Protein AF-Q65WE2-F1 (afdb_monomer)

Nearest PDB structures (foldseek):
  7a0g-assembly1_III  TM=5.884E-01  e=1.613E-01  Serratia marcescens
  6grj-assembly1_B  TM=5.551E-01  e=1.004E-01  Aeromonas hydrophila
  7a0g-assembly1_JJJ  TM=5.949E-01  e=1.613E-01  Serratia marcescens
  7a0g-assembly1_FFF  TM=5.958E-01  e=3.034E-01  Serratia marcescens
  3zx6-assembly1_A  TM=4.531E-01  e=9.670E-01  Archaeoglobus fulgidus DSM 4304

Solvent-accessible surface area (backbone atoms only — not comparable to full-atom values): 7765 Å² total; per-residue (Å²): 108,72,69,56,55,47,29,56,75,66,72,42,44,72,57,46,46,73,74,42,53,88,40,65,74,68,62,69,73,51,53,71,68,54,39,53,50,50,42,52,53,42,53,52,52,44,53,50,50,62,56,49,64,73,66,35,64,36,50,53,48,15,53,50,29,44,52,52,18,50,52,44,49,52,54,50,50,52,49,52,70,74,45,75,88,64,88,72,69,64,70,58,54,49,51,50,51,24,50,51,27,44,51,51,15,51,50,26,40,57,70,34,44,66,57,55,51,52,51,50,55,51,44,52,41,44,49,53,43,40,52,52,44,52,49,54,50,50,53,69,72,75,109

Organism: Mannheimia succiniciproducens (strain KCTC 0769BP / MBEL55E) (NCBI:txid221988)

Secondary structure (DSSP, 8-state):
-HHHHHHHHTT-HHHHHHHHTT-HHHHHTS-HHHHHHHHHHHHHHHHHHHHHHTT-HHHHHHHHHHHHHHHHHHHHHHHHHH-TT--SSHHHHHHHHHHHHHHHHHHHHHHHHHHHHHHHHHHHHHHHHHHHHHHHHHHHHH-

Structure (mmCIF, N/CA/C/O backbone):
data_AF-Q65WE2-F1
#
_entry.id   AF-Q65WE2-F1
#
loop_
_atom_site.group_PDB
_atom_site.id
_atom_site.type_symbol
_atom_site.label_atom_id
_atom_site.label_alt_id
_atom_site.label_comp_id
_atom_site.label_asym_id
_atom_site.label_entity_id
_atom_site.label_seq_id
_atom_site.pdbx_PDB_ins_code
_atom_site.Cartn_x
_atom_site.Cartn_y
_atom_site.Cartn_z
_atom_site.occupancy
_atom_site.B_iso_or_equiv
_atom_site.auth_seq_id
_atom_site.auth_comp_id
_atom_site.auth_asym_id
_atom_site.auth_atom_id
_atom_site.pdbx_PDB_model_num
ATOM 1 N N . MET A 1 1 ? -11.965 -16.367 21.013 1.00 57.62 1 MET A N 1
ATOM 2 C CA . MET A 1 1 ? -11.928 -15.068 21.728 1.00 57.62 1 MET A CA 1
ATOM 3 C C . MET A 1 1 ? -10.575 -14.786 22.401 1.00 57.62 1 MET A C 1
ATOM 5 O O . MET A 1 1 ? -9.990 -13.753 22.111 1.00 57.62 1 MET A O 1
ATOM 9 N N . GLN A 1 2 ? -10.000 -15.699 23.203 1.00 56.81 2 GLN A N 1
ATOM 10 C CA . GLN A 1 2 ? -8.678 -15.481 23.839 1.00 56.81 2 GLN A CA 1
ATOM 11 C C . GLN A 1 2 ? -7.524 -15.225 22.845 1.00 56.81 2 GLN A C 1
ATOM 13 O O . GLN A 1 2 ? -6.715 -14.334 23.078 1.00 56.81 2 GLN A O 1
ATOM 18 N N . GLN A 1 3 ? -7.485 -15.929 21.704 1.00 59.62 3 GLN A N 1
ATOM 19 C CA . GLN A 1 3 ? -6.484 -15.695 20.645 1.00 59.62 3 GLN A CA 1
ATOM 20 C C . GLN A 1 3 ? -6.640 -14.337 19.935 1.00 59.62 3 GLN A C 1
ATOM 22 O O . GLN A 1 3 ? -5.669 -13.782 19.436 1.00 59.62 3 GLN A O 1
ATOM 27 N N . PHE A 1 4 ? -7.858 -13.794 19.887 1.00 63.16 4 PHE A N 1
ATOM 28 C CA . PHE A 1 4 ? -8.139 -12.488 19.289 1.00 63.16 4 PHE A CA 1
ATOM 29 C C . PHE A 1 4 ? -7.634 -11.366 20.205 1.00 63.16 4 PHE A C 1
ATOM 31 O O . PHE A 1 4 ? -6.883 -10.497 19.770 1.00 63.16 4 PHE A O 1
ATOM 38 N N . LEU A 1 5 ? -7.953 -11.447 21.501 1.00 60.25 5 LEU A N 1
ATOM 39 C CA . LEU A 1 5 ? -7.477 -10.494 22.505 1.00 60.25 5 LEU A CA 1
ATOM 40 C C . LEU A 1 5 ? -5.952 -10.553 22.676 1.00 60.25 5 LEU A C 1
ATOM 42 O O . LEU A 1 5 ? -5.316 -9.504 22.761 1.00 60.25 5 LEU A O 1
ATOM 46 N N . SER A 1 6 ? -5.342 -11.742 22.667 1.00 63.25 6 SER A N 1
ATOM 47 C CA . SER A 1 6 ? -3.880 -11.864 22.742 1.00 63.25 6 SER A CA 1
ATOM 48 C C . SER A 1 6 ? -3.183 -11.328 21.489 1.00 63.25 6 SER A C 1
ATOM 50 O O . SER A 1 6 ? -2.132 -10.708 21.605 1.00 63.25 6 SER A O 1
ATOM 52 N N . ALA A 1 7 ? -3.774 -11.483 20.301 1.00 61.91 7 ALA A N 1
ATOM 53 C CA . ALA A 1 7 ? -3.212 -10.956 19.059 1.00 61.91 7 ALA A CA 1
ATOM 54 C C . ALA A 1 7 ? -3.378 -9.429 18.918 1.00 61.91 7 ALA A C 1
ATOM 56 O O . ALA A 1 7 ? -2.519 -8.774 18.316 1.00 61.91 7 ALA A O 1
ATOM 57 N N . ILE A 1 8 ? -4.429 -8.846 19.511 1.00 64.19 8 ILE A N 1
ATOM 58 C CA . ILE A 1 8 ? -4.588 -7.388 19.636 1.00 64.19 8 ILE A CA 1
ATOM 59 C C . ILE A 1 8 ? -3.506 -6.802 20.546 1.00 64.19 8 ILE A C 1
ATOM 61 O O . ILE A 1 8 ? -2.824 -5.855 20.153 1.00 64.19 8 ILE A O 1
ATOM 65 N N . HIS A 1 9 ? -3.314 -7.387 21.729 1.00 63.81 9 HIS A N 1
ATOM 66 C CA . HIS A 1 9 ? -2.348 -6.893 22.715 1.00 63.81 9 HIS A CA 1
ATOM 67 C C . HIS A 1 9 ? -0.894 -7.264 22.372 1.00 63.81 9 HIS A C 1
ATOM 69 O O . HIS A 1 9 ? 0.026 -6.523 22.701 1.00 63.81 9 HIS A O 1
ATOM 75 N N . GLY A 1 10 ? -0.675 -8.365 21.650 1.00 61.06 10 GLY A N 1
ATOM 76 C CA . GLY A 1 10 ? 0.640 -8.872 21.242 1.00 61.06 10 GLY A CA 1
ATOM 77 C C . GLY A 1 10 ? 1.226 -8.225 19.981 1.00 61.06 10 GLY A C 1
ATOM 78 O O . GLY A 1 10 ? 2.223 -8.708 19.451 1.00 61.06 10 GLY A O 1
ATOM 79 N N . GLY A 1 11 ? 0.612 -7.161 19.449 1.00 60.47 11 GLY A N 1
ATOM 80 C CA . GLY A 1 11 ? 1.150 -6.404 18.309 1.00 60.47 11 GLY A CA 1
ATOM 81 C C . GLY A 1 11 ? 0.945 -7.045 16.927 1.00 60.47 11 GLY A C 1
ATOM 82 O O . GLY A 1 11 ? 1.332 -6.449 15.915 1.00 60.47 11 GLY A O 1
ATOM 83 N N . GLN A 1 12 ? 0.266 -8.195 16.846 1.00 70.50 12 GLN A N 1
ATOM 84 C CA . GLN A 1 12 ? -0.075 -8.901 15.599 1.00 70.50 12 GLN A CA 1
ATOM 85 C C . GLN A 1 12 ? -1.394 -8.413 14.976 1.00 70.50 12 GLN A C 1
ATOM 87 O O . GLN A 1 12 ? -2.075 -9.134 14.247 1.00 70.50 12 GLN A O 1
ATOM 92 N N . PHE A 1 13 ? -1.737 -7.143 15.196 1.00 69.12 13 PHE A N 1
ATOM 93 C CA . PHE A 1 13 ? -3.006 -6.549 14.770 1.00 69.12 13 PHE A CA 1
ATOM 94 C C . PHE A 1 13 ? -3.263 -6.669 13.251 1.00 69.12 13 PHE A C 1
ATOM 96 O O . PHE A 1 13 ? -4.401 -6.769 12.809 1.00 69.12 13 PHE A O 1
ATOM 103 N N . GLY A 1 14 ? -2.208 -6.734 12.428 1.00 63.78 14 GLY A N 1
ATOM 104 C CA . GLY A 1 14 ? -2.349 -6.967 10.985 1.00 63.78 14 GLY A CA 1
ATOM 105 C C . GLY A 1 14 ? -2.893 -8.359 10.628 1.00 63.78 14 GLY A C 1
ATOM 106 O O . GLY A 1 14 ? -3.670 -8.488 9.684 1.00 63.78 14 GLY A O 1
ATOM 107 N N . GLN A 1 15 ? -2.533 -9.394 11.394 1.00 68.94 15 GLN A N 1
ATOM 108 C CA . GLN A 1 15 ? -3.115 -10.733 11.247 1.00 68.94 15 GLN A CA 1
ATOM 109 C C . GLN A 1 15 ? -4.540 -10.777 11.798 1.00 68.94 15 GLN A C 1
ATOM 111 O O . GLN A 1 15 ? -5.394 -11.422 11.197 1.00 68.94 15 GLN A O 1
ATOM 116 N N . VAL A 1 16 ? -4.821 -10.029 12.872 1.00 72.19 16 VAL A N 1
ATOM 117 C CA . VAL A 1 16 ? -6.179 -9.901 13.420 1.00 72.19 16 VAL A CA 1
ATOM 118 C C . VAL A 1 16 ? -7.135 -9.333 12.375 1.00 72.19 16 VAL A C 1
ATOM 120 O O . VAL A 1 16 ? -8.161 -9.943 12.099 1.00 72.19 16 VAL A O 1
ATOM 123 N N . ILE A 1 17 ? -6.767 -8.228 11.721 1.00 73.12 17 ILE A N 1
ATOM 124 C CA . ILE A 1 17 ? -7.577 -7.645 10.642 1.00 73.12 17 ILE A CA 1
ATOM 125 C C . ILE A 1 17 ? -7.756 -8.656 9.505 1.00 73.12 17 ILE A C 1
ATOM 1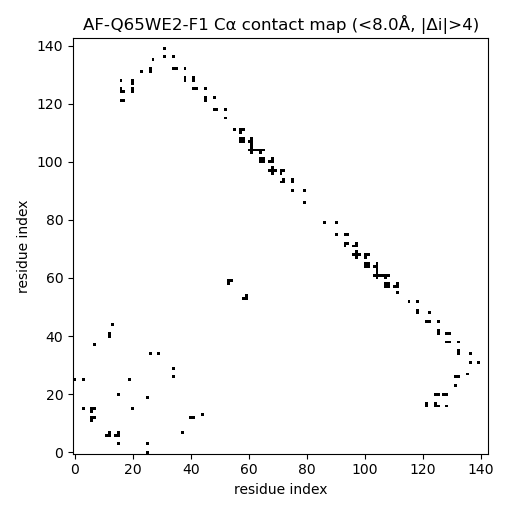27 O O . ILE A 1 17 ? -8.863 -8.860 9.027 1.00 73.12 17 ILE A O 1
ATOM 131 N N . ASN A 1 18 ? -6.697 -9.346 9.081 1.00 72.75 18 ASN A N 1
ATOM 132 C CA . ASN A 1 18 ? -6.805 -10.293 7.970 1.00 72.75 18 ASN A CA 1
ATOM 133 C C . ASN A 1 18 ? -7.690 -11.512 8.263 1.00 72.75 18 ASN A C 1
ATOM 135 O O . ASN A 1 18 ? -8.322 -12.008 7.331 1.00 72.75 18 ASN A O 1
ATOM 139 N N . ASN A 1 19 ? -7.738 -11.966 9.515 1.00 73.56 19 ASN A N 1
ATOM 140 C CA . ASN A 1 19 ? -8.451 -13.181 9.903 1.00 73.56 19 ASN A CA 1
ATOM 141 C C . ASN A 1 19 ? -9.865 -12.903 10.435 1.00 73.56 19 ASN A C 1
ATOM 143 O O . ASN A 1 19 ? -10.739 -13.747 10.279 1.00 73.56 19 ASN A O 1
ATOM 147 N N . TYR A 1 20 ? -10.098 -11.732 11.037 1.00 70.75 20 TYR A N 1
ATOM 148 C CA . TYR A 1 20 ? -11.327 -11.427 11.779 1.00 70.75 20 TYR A CA 1
ATOM 149 C C . TYR A 1 20 ? -12.089 -10.199 11.254 1.00 70.75 20 TYR A C 1
ATOM 151 O O . TYR A 1 20 ? -13.078 -9.802 11.868 1.00 70.75 20 TYR A O 1
ATOM 159 N N . TYR A 1 21 ? -11.696 -9.596 10.119 1.00 73.19 21 TYR A N 1
ATOM 160 C CA . TYR A 1 21 ? -12.455 -8.470 9.538 1.00 73.19 21 TYR A CA 1
ATOM 161 C C . TYR A 1 21 ? -13.912 -8.821 9.205 1.00 73.19 21 TYR A C 1
ATOM 163 O O . TYR A 1 21 ? -14.754 -7.937 9.230 1.00 73.19 21 TYR A O 1
ATOM 171 N N . ALA A 1 22 ? -14.203 -10.089 8.904 1.00 72.06 22 ALA A N 1
ATOM 172 C CA . ALA A 1 22 ? -15.537 -10.573 8.546 1.00 72.06 22 ALA A CA 1
ATOM 173 C C . ALA A 1 22 ? -16.283 -11.252 9.714 1.00 72.06 22 ALA A C 1
ATOM 175 O O . ALA A 1 22 ? -17.308 -11.887 9.492 1.00 72.06 22 ALA A O 1
ATOM 176 N N . ALA A 1 23 ? -15.762 -11.165 10.944 1.00 76.44 23 ALA A N 1
ATOM 177 C CA . ALA A 1 23 ? -16.332 -11.819 12.123 1.00 76.44 23 ALA A CA 1
ATOM 178 C C . ALA A 1 23 ? -16.863 -10.772 13.126 1.00 76.44 23 ALA A C 1
ATOM 180 O O . ALA A 1 23 ? -16.154 -10.447 14.084 1.00 76.44 23 ALA A O 1
ATOM 181 N N . PRO A 1 24 ? -18.078 -10.220 12.923 1.00 68.62 24 PRO A N 1
ATOM 182 C CA . PRO A 1 24 ? -18.644 -9.162 13.771 1.00 68.62 24 PRO A CA 1
ATOM 183 C C . PRO A 1 24 ? -18.772 -9.578 15.245 1.00 68.62 24 PRO A C 1
ATOM 185 O O . PRO A 1 24 ? -18.508 -8.767 16.132 1.00 68.62 24 PRO A O 1
ATOM 188 N N . ASP A 1 25 ? -19.037 -10.859 15.515 1.00 75.50 25 ASP A N 1
ATOM 189 C CA . ASP A 1 25 ? -19.161 -11.427 16.867 1.00 75.50 25 ASP A CA 1
ATOM 190 C C . ASP A 1 25 ? -17.895 -11.231 17.718 1.00 75.50 25 ASP A C 1
ATOM 192 O O . ASP A 1 25 ? -17.952 -11.081 18.939 1.00 75.50 25 ASP A O 1
ATOM 196 N N . CYS A 1 26 ? -16.720 -11.206 17.076 1.00 76.38 26 CYS A N 1
ATOM 197 C CA . CYS A 1 26 ? -15.454 -10.973 17.769 1.00 76.38 26 CYS A CA 1
ATOM 198 C C . CYS A 1 26 ? -15.322 -9.520 18.233 1.00 76.38 26 CYS A C 1
ATOM 200 O O . CYS A 1 26 ? -14.727 -9.279 19.280 1.00 76.38 26 CYS A O 1
ATOM 202 N N . TRP A 1 27 ? -15.883 -8.573 17.475 1.00 76.31 27 TRP A N 1
ATOM 203 C CA . TRP A 1 27 ? -15.830 -7.136 17.755 1.00 76.31 27 TRP A CA 1
ATOM 204 C C . TRP A 1 27 ? -16.903 -6.702 18.761 1.00 76.31 27 TRP A C 1
ATOM 206 O O . TRP A 1 27 ? -16.664 -5.810 19.573 1.00 76.31 27 TRP A O 1
ATOM 216 N N . GLN A 1 28 ? -18.048 -7.388 18.780 1.00 77.75 28 GLN A N 1
ATOM 217 C CA . GLN A 1 28 ? -19.114 -7.170 19.762 1.00 77.75 28 GLN A CA 1
ATOM 218 C C . GLN A 1 28 ? -18.707 -7.524 21.198 1.00 77.75 28 GLN A C 1
ATOM 220 O O . GLN A 1 28 ? -19.249 -6.954 22.140 1.00 77.75 28 GLN A O 1
ATOM 225 N N . ALA A 1 29 ? -17.738 -8.421 21.388 1.00 76.38 29 ALA A N 1
ATOM 226 C CA . ALA A 1 29 ? -17.277 -8.823 22.717 1.00 76.38 29 ALA A CA 1
ATOM 227 C C . ALA A 1 29 ? -16.348 -7.802 23.407 1.00 76.38 29 ALA A C 1
ATOM 229 O O . ALA A 1 29 ? -16.071 -7.947 24.596 1.00 76.38 29 ALA A O 1
ATOM 230 N N . LEU A 1 30 ? -15.848 -6.785 22.691 1.00 76.00 30 LEU A N 1
ATOM 231 C CA . LEU A 1 30 ? -14.953 -5.774 23.270 1.00 76.00 30 LEU A CA 1
ATOM 232 C C . LEU A 1 30 ? -15.728 -4.659 23.953 1.00 76.00 30 LEU A C 1
ATOM 234 O O . LEU A 1 30 ? -16.812 -4.292 23.512 1.00 76.00 30 LEU A O 1
ATOM 238 N N . SER A 1 31 ? -15.142 -4.045 24.974 1.00 80.88 31 SER A N 1
ATOM 239 C CA . SER A 1 31 ? -15.655 -2.817 25.590 1.00 80.88 31 SER A CA 1
ATOM 240 C C . SER A 1 31 ? -15.540 -1.599 24.654 1.00 80.88 31 SER A C 1
ATOM 242 O O . SER A 1 31 ? -14.775 -1.591 23.688 1.00 80.88 31 SER A O 1
ATOM 244 N N . THR A 1 32 ? -16.283 -0.523 24.931 1.00 79.88 32 THR A N 1
ATOM 245 C CA . THR A 1 32 ? -16.227 0.730 24.145 1.00 79.88 32 THR A CA 1
ATOM 246 C C . THR A 1 32 ? -14.835 1.371 24.136 1.00 79.88 32 THR A C 1
ATOM 248 O O . THR A 1 32 ? -14.419 1.921 23.114 1.00 79.88 32 THR A O 1
ATOM 251 N N . ASN A 1 33 ? -14.082 1.265 25.234 1.00 80.88 33 ASN A N 1
ATOM 252 C CA . ASN A 1 33 ? -12.703 1.755 25.322 1.00 80.88 33 ASN A CA 1
ATOM 253 C C . ASN A 1 33 ? -11.740 0.928 24.456 1.00 80.88 33 ASN A C 1
ATOM 255 O O . ASN A 1 33 ? -10.872 1.480 23.778 1.00 80.88 33 ASN A O 1
ATOM 259 N N . GLU A 1 34 ? -11.910 -0.393 24.433 1.00 80.19 34 GLU A N 1
ATOM 260 C CA . GLU A 1 34 ? -11.111 -1.277 23.583 1.00 80.19 34 GLU A CA 1
ATOM 261 C C . GLU A 1 34 ? -11.420 -1.079 22.094 1.00 80.19 34 GLU A C 1
ATOM 263 O O . GLU A 1 34 ? -10.493 -1.087 21.287 1.00 80.19 34 GLU A O 1
ATOM 268 N N . LEU A 1 35 ? -12.680 -0.804 21.729 1.00 79.75 35 LEU A N 1
ATOM 269 C CA . LEU A 1 35 ? -13.063 -0.436 20.359 1.00 79.75 35 LEU A CA 1
ATOM 270 C C . LEU A 1 35 ? -12.386 0.871 19.909 1.00 79.75 35 LEU A C 1
ATOM 272 O O . LEU A 1 35 ? -11.828 0.930 18.813 1.00 79.75 35 LEU A O 1
ATOM 276 N N . HIS A 1 36 ? -12.332 1.900 20.763 1.00 81.56 36 HIS A N 1
ATOM 277 C CA . HIS A 1 36 ? -11.599 3.137 20.451 1.00 81.56 36 HIS A CA 1
ATOM 278 C C . HIS A 1 36 ? -10.093 2.891 20.266 1.00 81.56 36 HIS A C 1
ATOM 280 O O . HIS A 1 36 ? -9.482 3.420 19.330 1.00 81.56 36 HIS A O 1
ATOM 286 N N . ASN A 1 37 ? -9.488 2.061 21.121 1.00 81.00 37 ASN A N 1
ATOM 287 C CA . ASN A 1 37 ? -8.084 1.672 20.981 1.00 81.00 37 ASN A CA 1
ATOM 288 C C . ASN A 1 37 ? -7.838 0.876 19.690 1.00 81.00 37 ASN A C 1
ATOM 290 O O . ASN A 1 37 ? -6.871 1.155 18.976 1.00 81.00 37 ASN A O 1
ATOM 294 N N . ALA A 1 38 ? -8.734 -0.048 19.336 1.00 78.31 38 ALA A N 1
ATOM 295 C CA . ALA A 1 38 ? -8.681 -0.807 18.092 1.00 78.31 38 ALA A CA 1
ATOM 296 C C . ALA A 1 38 ? -8.759 0.109 16.861 1.00 78.31 38 ALA A C 1
ATOM 298 O O . ALA A 1 38 ? -7.926 -0.008 15.958 1.00 78.31 38 ALA A O 1
ATOM 299 N N . ILE A 1 39 ? -9.675 1.084 16.844 1.00 82.94 39 ILE A N 1
ATOM 300 C CA . ILE A 1 39 ? -9.769 2.091 15.774 1.00 82.94 39 ILE A CA 1
ATOM 301 C C . ILE A 1 39 ? -8.460 2.879 15.659 1.00 82.94 39 ILE A C 1
ATOM 303 O O . ILE A 1 39 ? -7.931 3.050 14.557 1.00 82.94 39 ILE A O 1
ATOM 307 N N . LYS A 1 40 ? -7.900 3.341 16.784 1.00 85.19 40 LYS A N 1
ATOM 308 C CA . LYS A 1 40 ? -6.648 4.114 16.800 1.00 85.19 40 LYS A CA 1
ATOM 309 C C . LYS A 1 40 ? -5.482 3.316 16.210 1.00 85.19 40 LYS A C 1
ATOM 311 O O . LYS A 1 40 ? -4.771 3.826 15.342 1.00 85.19 40 LYS A O 1
ATOM 316 N N . ILE A 1 41 ? -5.312 2.061 16.631 1.00 81.69 41 ILE A N 1
ATOM 317 C CA . ILE A 1 41 ? -4.263 1.162 16.123 1.00 81.69 41 ILE A CA 1
ATOM 318 C C . ILE A 1 41 ? -4.475 0.877 14.629 1.00 81.69 41 ILE A C 1
ATOM 320 O O . ILE A 1 41 ? -3.525 0.936 13.843 1.00 81.69 41 ILE A O 1
ATOM 324 N N . THR A 1 42 ? -5.719 0.639 14.209 1.00 81.06 42 THR A N 1
ATOM 325 C CA . THR A 1 42 ? -6.072 0.383 12.804 1.00 81.06 42 THR A CA 1
ATOM 326 C C . THR A 1 42 ? -5.746 1.584 11.918 1.00 81.06 42 THR A C 1
ATOM 328 O O . THR A 1 42 ? -5.097 1.433 10.880 1.00 81.06 42 THR A O 1
ATOM 331 N N . LYS A 1 43 ? -6.093 2.802 12.359 1.00 83.62 43 LYS A N 1
ATOM 332 C CA . LYS A 1 43 ? -5.759 4.055 11.661 1.00 83.62 43 LYS A CA 1
ATOM 333 C C . LYS A 1 43 ? -4.238 4.232 11.530 1.00 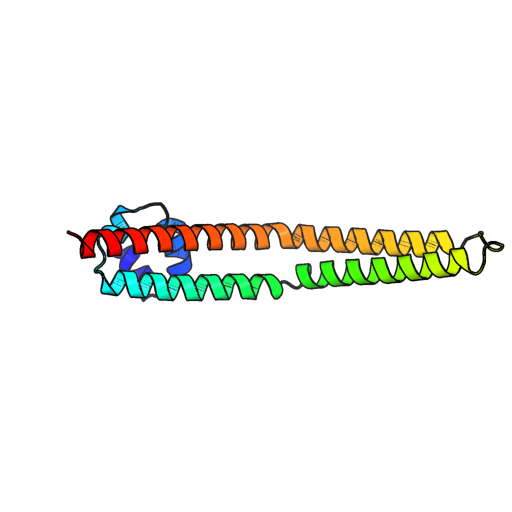83.62 43 LYS A C 1
ATOM 335 O O . LYS A 1 43 ? -3.758 4.547 10.439 1.00 83.62 43 LYS A O 1
ATOM 340 N N . GLN A 1 44 ? -3.462 3.941 12.578 1.00 84.38 44 GLN A N 1
ATOM 341 C CA . GLN A 1 44 ? -1.992 3.985 12.521 1.00 84.38 44 GLN A CA 1
ATOM 342 C C . GLN A 1 44 ? -1.405 2.967 11.527 1.00 84.38 44 GLN A C 1
ATOM 344 O O . GLN A 1 44 ? -0.547 3.315 10.713 1.00 84.38 44 GLN A O 1
ATOM 349 N N . LYS A 1 45 ? -1.878 1.714 11.541 1.00 79.50 45 LYS A N 1
ATOM 350 C CA . LYS A 1 45 ? -1.407 0.663 10.619 1.00 79.50 45 LYS A CA 1
ATOM 351 C C . LYS A 1 45 ? -1.779 0.966 9.165 1.00 79.50 45 LYS A C 1
ATOM 353 O O . LYS A 1 45 ? -0.951 0.762 8.278 1.00 79.50 45 LYS A O 1
ATOM 358 N N . ARG A 1 46 ? -2.971 1.521 8.919 1.00 82.00 46 ARG A N 1
ATOM 359 C CA . ARG A 1 46 ? -3.391 2.015 7.597 1.00 82.00 46 ARG A CA 1
ATOM 360 C C . ARG A 1 46 ? -2.458 3.117 7.088 1.00 82.00 46 ARG A C 1
ATOM 362 O O . ARG A 1 46 ? -2.023 3.063 5.940 1.00 82.00 46 ARG A O 1
ATOM 369 N N . GLN A 1 47 ? -2.109 4.093 7.928 1.00 82.38 47 GLN A N 1
ATOM 370 C CA . GLN A 1 47 ? -1.163 5.151 7.552 1.00 82.38 47 GLN A CA 1
ATOM 371 C C . GLN A 1 47 ? 0.232 4.595 7.235 1.00 82.38 47 GLN A C 1
ATOM 373 O O . GLN A 1 47 ? 0.859 5.023 6.264 1.00 82.38 47 GLN A O 1
ATOM 378 N N . LEU A 1 48 ? 0.706 3.616 8.010 1.00 81.19 48 LEU A N 1
ATOM 379 C CA . LEU A 1 48 ? 1.984 2.951 7.758 1.00 81.19 48 LEU A CA 1
ATOM 380 C C . LEU A 1 48 ? 1.978 2.195 6.417 1.00 81.19 48 LEU A C 1
ATOM 382 O O . LEU A 1 48 ? 2.926 2.323 5.645 1.00 81.19 48 LEU A O 1
ATOM 386 N N . ALA A 1 49 ? 0.897 1.472 6.106 1.00 77.38 49 ALA A N 1
ATOM 387 C CA . ALA A 1 49 ? 0.727 0.789 4.822 1.00 77.38 49 ALA A CA 1
ATOM 388 C C . ALA A 1 49 ? 0.730 1.779 3.643 1.00 77.38 49 ALA A C 1
ATOM 390 O O . ALA A 1 49 ? 1.445 1.572 2.665 1.00 77.38 49 ALA A O 1
ATOM 391 N N . HIS A 1 50 ? 0.029 2.913 3.769 1.00 76.62 50 HIS A N 1
ATOM 392 C CA . HIS A 1 50 ? 0.069 3.982 2.765 1.00 76.62 50 HIS A CA 1
ATOM 393 C C . HIS A 1 50 ? 1.475 4.550 2.547 1.00 76.62 50 HIS A C 1
ATOM 395 O O . HIS A 1 50 ? 1.847 4.826 1.408 1.00 76.62 50 HIS A O 1
ATOM 401 N N . ARG A 1 51 ? 2.266 4.730 3.612 1.00 76.19 51 ARG A N 1
ATOM 402 C CA . ARG A 1 51 ? 3.652 5.209 3.491 1.00 76.19 51 ARG A CA 1
ATOM 403 C C . ARG A 1 51 ? 4.571 4.168 2.855 1.00 76.19 51 ARG A C 1
ATOM 405 O O . ARG A 1 51 ? 5.462 4.542 2.098 1.00 76.19 51 ARG A O 1
ATOM 412 N N . ASN A 1 52 ? 4.361 2.885 3.134 1.00 73.75 52 ASN A N 1
ATOM 413 C CA . ASN A 1 52 ? 5.186 1.809 2.583 1.00 73.75 52 ASN A CA 1
ATOM 414 C C . ASN A 1 52 ? 4.986 1.616 1.076 1.00 73.75 52 ASN A C 1
ATOM 416 O O . ASN A 1 52 ? 5.964 1.325 0.388 1.00 73.75 52 ASN A O 1
ATOM 420 N N . LYS A 1 53 ? 3.790 1.909 0.548 1.00 67.56 53 LYS A N 1
ATOM 421 C CA . LYS A 1 53 ? 3.514 1.911 -0.897 1.00 67.56 53 LYS A CA 1
ATOM 422 C C . LYS A 1 53 ? 4.534 2.731 -1.698 1.00 67.56 53 LYS A C 1
ATOM 424 O O . LYS A 1 53 ? 4.976 2.310 -2.764 1.00 67.56 53 LYS A O 1
ATOM 429 N N . TRP A 1 54 ? 4.934 3.887 -1.167 1.00 67.94 54 TRP A N 1
ATOM 430 C CA . TRP A 1 54 ? 5.873 4.812 -1.814 1.00 67.94 54 TRP A CA 1
ATOM 431 C C . TRP A 1 54 ? 7.346 4.460 -1.603 1.00 67.94 54 TRP A C 1
ATOM 433 O O . TRP A 1 54 ? 8.206 5.041 -2.252 1.00 67.94 54 TRP A O 1
ATOM 443 N N . LYS A 1 55 ? 7.652 3.510 -0.713 1.00 75.12 55 LYS A N 1
ATOM 444 C CA . LYS A 1 55 ? 9.019 3.029 -0.474 1.00 75.12 55 LYS A CA 1
ATOM 445 C C . LYS A 1 55 ? 9.400 1.854 -1.367 1.00 75.12 55 LYS A C 1
ATOM 447 O O . LYS A 1 55 ? 10.533 1.390 -1.292 1.00 75.12 55 LYS A O 1
ATOM 452 N N . ASN A 1 56 ? 8.470 1.338 -2.171 1.00 76.88 56 ASN A N 1
ATOM 453 C CA . ASN A 1 56 ? 8.751 0.195 -3.021 1.00 76.88 56 ASN A CA 1
ATOM 454 C C . ASN A 1 56 ? 9.749 0.604 -4.126 1.00 76.88 56 ASN A C 1
ATOM 456 O O . ASN A 1 56 ? 9.397 1.424 -4.981 1.00 76.88 56 ASN A O 1
ATOM 460 N N . PRO A 1 57 ? 10.972 0.039 -4.143 1.00 78.50 57 PRO A N 1
ATOM 461 C CA . PRO A 1 57 ? 12.002 0.417 -5.107 1.00 78.50 57 PRO A CA 1
ATOM 462 C C . PRO A 1 57 ? 11.576 0.129 -6.549 1.00 78.50 57 PRO A C 1
ATOM 464 O O . PRO A 1 57 ? 11.990 0.846 -7.450 1.00 78.50 57 PRO A O 1
ATOM 467 N N . ALA A 1 58 ? 10.700 -0.854 -6.776 1.00 80.38 58 ALA A N 1
ATOM 468 C CA . ALA A 1 58 ? 10.163 -1.146 -8.100 1.00 80.38 58 ALA A CA 1
ATOM 469 C C . ALA A 1 58 ? 9.146 -0.087 -8.564 1.00 80.38 58 ALA A C 1
ATOM 471 O O . ALA A 1 58 ? 9.083 0.229 -9.747 1.00 80.38 58 ALA A O 1
ATOM 472 N N . VAL A 1 59 ? 8.394 0.530 -7.644 1.00 79.19 59 VAL A N 1
ATOM 473 C CA . VAL A 1 59 ? 7.504 1.660 -7.974 1.00 79.19 59 VAL A CA 1
ATOM 474 C C . VAL A 1 59 ? 8.330 2.897 -8.306 1.00 79.19 59 VAL A C 1
ATOM 476 O O . VAL A 1 59 ? 8.074 3.553 -9.311 1.00 79.19 59 VAL A O 1
ATOM 479 N N . ILE A 1 60 ? 9.356 3.184 -7.500 1.00 84.31 60 ILE A N 1
ATOM 480 C CA . ILE A 1 60 ? 10.280 4.302 -7.736 1.00 84.31 60 ILE A CA 1
ATOM 481 C C . ILE A 1 60 ? 11.034 4.103 -9.059 1.00 84.31 60 ILE A C 1
ATOM 483 O O . ILE A 1 60 ? 11.077 5.023 -9.870 1.00 84.31 60 ILE A O 1
ATOM 487 N N . GLY A 1 61 ? 11.561 2.899 -9.296 1.00 83.75 61 GLY A N 1
ATOM 488 C CA . GLY A 1 61 ? 12.269 2.523 -10.520 1.00 83.75 61 GLY A CA 1
ATOM 489 C C . GLY A 1 61 ? 11.388 2.582 -11.766 1.00 83.75 61 GLY A C 1
ATOM 490 O O . GLY A 1 61 ? 11.798 3.120 -12.786 1.00 83.75 61 GLY A O 1
ATOM 491 N N . GLY A 1 62 ? 10.142 2.106 -11.680 1.00 85.38 62 GLY A N 1
ATOM 492 C CA . GLY A 1 62 ? 9.183 2.238 -12.778 1.00 85.38 62 GLY A CA 1
ATOM 493 C C . GLY A 1 62 ? 8.898 3.704 -13.112 1.00 85.38 62 GLY A C 1
ATOM 494 O O . GLY A 1 62 ? 8.985 4.108 -14.269 1.00 85.38 62 GLY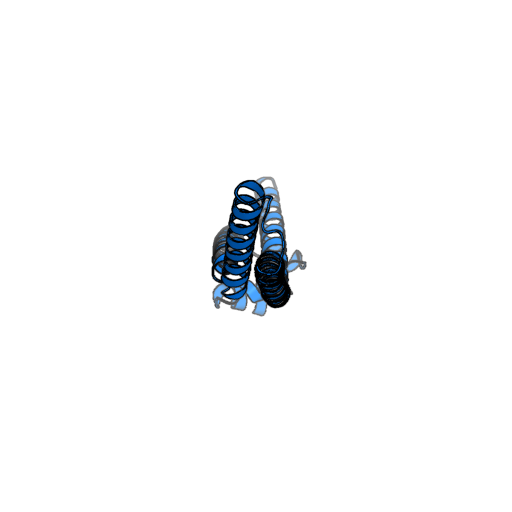 A O 1
ATOM 495 N N . MET A 1 63 ? 8.632 4.533 -12.095 1.00 85.50 63 MET A N 1
ATOM 496 C CA . MET A 1 63 ? 8.390 5.967 -12.295 1.00 85.50 63 MET A CA 1
ATOM 497 C C . MET A 1 63 ? 9.600 6.684 -12.904 1.00 85.50 63 MET A C 1
ATOM 499 O O . MET A 1 63 ? 9.422 7.478 -13.828 1.00 85.50 63 MET A O 1
ATOM 503 N N . SER A 1 64 ? 10.819 6.396 -12.438 1.00 86.69 64 SER A N 1
ATOM 504 C CA . SER A 1 64 ? 12.028 7.001 -13.001 1.00 86.69 64 SER A CA 1
ATOM 505 C C . SER A 1 64 ? 12.266 6.549 -14.442 1.00 86.69 64 SER A C 1
ATOM 507 O O . SER A 1 64 ? 12.502 7.402 -15.294 1.00 86.69 64 SER A O 1
ATOM 509 N N . CYS A 1 65 ? 12.113 5.260 -14.762 1.00 85.31 65 CYS A N 1
ATOM 510 C CA . CYS A 1 65 ? 12.213 4.758 -16.137 1.00 85.31 65 CYS A CA 1
ATOM 511 C C . CYS A 1 65 ? 11.201 5.427 -17.079 1.00 85.31 65 CYS A C 1
ATOM 513 O O . CYS A 1 65 ? 11.572 5.815 -18.185 1.00 85.31 65 CYS A O 1
ATOM 515 N N . THR A 1 66 ? 9.954 5.627 -16.642 1.00 87.50 66 THR A N 1
ATOM 516 C CA . THR A 1 66 ? 8.941 6.347 -17.433 1.00 87.50 66 THR A CA 1
ATOM 517 C C . THR A 1 66 ? 9.329 7.808 -17.659 1.00 87.50 66 THR A C 1
ATOM 519 O O . THR A 1 66 ? 9.176 8.323 -18.766 1.00 87.50 66 THR A O 1
ATOM 522 N N . LEU A 1 67 ? 9.857 8.478 -16.632 1.00 88.19 67 LEU A N 1
ATOM 523 C CA . LEU A 1 67 ? 10.274 9.875 -16.728 1.00 88.19 67 LEU A CA 1
ATOM 524 C C . LEU A 1 67 ? 11.466 10.037 -17.682 1.00 88.19 67 LEU A C 1
ATOM 526 O O . LEU A 1 67 ? 11.442 10.900 -18.557 1.00 88.19 67 LEU A O 1
ATOM 530 N N . PHE A 1 68 ? 12.465 9.156 -17.583 1.00 84.94 68 PHE A N 1
ATOM 531 C CA . PHE A 1 68 ? 13.585 9.109 -18.525 1.00 84.94 68 PHE A CA 1
ATOM 532 C C . PHE A 1 68 ? 13.122 8.800 -19.951 1.00 84.94 68 PHE A C 1
ATOM 534 O O . PHE A 1 68 ? 13.581 9.455 -20.884 1.00 84.94 68 PHE A O 1
ATOM 541 N N . ALA A 1 69 ? 12.184 7.864 -20.130 1.00 84.62 69 ALA A N 1
ATOM 542 C CA . ALA A 1 69 ? 11.616 7.571 -21.442 1.00 84.62 69 ALA A CA 1
ATOM 543 C C . ALA A 1 69 ? 10.966 8.816 -22.058 1.00 84.62 69 ALA A C 1
ATOM 545 O O . ALA A 1 69 ? 11.233 9.120 -23.217 1.00 84.62 69 ALA A O 1
ATOM 546 N N . MET A 1 70 ? 10.182 9.574 -21.279 1.00 83.75 70 MET A N 1
ATOM 547 C CA . MET A 1 70 ? 9.581 10.829 -21.740 1.00 83.75 70 MET A CA 1
ATOM 548 C C . MET A 1 70 ? 10.625 11.878 -22.115 1.00 83.75 70 MET A C 1
ATOM 550 O O . MET A 1 70 ? 10.489 12.504 -23.161 1.00 83.75 70 MET A O 1
ATOM 554 N N . VAL A 1 71 ? 11.678 12.057 -21.313 1.00 83.69 71 VAL A N 1
ATOM 555 C CA . VAL A 1 71 ? 12.756 13.012 -21.624 1.00 83.69 71 VAL A CA 1
ATOM 556 C C . VAL A 1 71 ? 13.448 12.649 -22.940 1.00 83.69 71 VAL A C 1
ATOM 558 O O . VAL A 1 71 ? 13.643 13.518 -23.788 1.00 83.69 71 VAL A O 1
ATOM 561 N N . VAL A 1 72 ? 13.761 11.366 -23.147 1.00 81.75 72 VAL A N 1
ATOM 562 C CA . VAL A 1 72 ? 14.358 10.873 -24.399 1.00 81.75 72 VAL A CA 1
ATOM 563 C C . VAL A 1 72 ? 13.413 11.103 -25.580 1.00 81.75 72 VAL A C 1
ATOM 565 O O . VAL A 1 72 ? 13.852 11.522 -26.650 1.00 81.75 72 VAL A O 1
ATOM 568 N N . TRP A 1 73 ? 12.112 10.887 -25.387 1.00 79.31 73 TRP A N 1
ATOM 569 C CA . TRP A 1 73 ? 11.108 11.085 -26.430 1.00 79.31 73 TRP A CA 1
ATOM 570 C C . TRP A 1 73 ? 10.921 12.560 -26.804 1.00 79.31 73 TRP A C 1
ATOM 572 O O . TRP A 1 73 ? 10.903 12.895 -27.985 1.00 79.31 73 TRP A O 1
ATOM 582 N N . VAL A 1 74 ? 10.840 13.453 -25.814 1.00 78.56 74 VAL A N 1
ATOM 583 C CA . VAL A 1 74 ? 10.722 14.906 -26.020 1.00 78.56 74 VAL A CA 1
ATOM 584 C C . VAL A 1 74 ? 11.983 15.470 -26.675 1.00 78.56 74 VAL A C 1
ATOM 586 O O . VAL A 1 74 ? 11.878 16.255 -27.615 1.00 78.56 74 VAL A O 1
ATOM 589 N N . GLY A 1 75 ? 13.170 15.034 -26.242 1.00 72.50 75 GLY A N 1
ATOM 590 C CA . GLY A 1 75 ? 14.435 15.414 -26.878 1.00 72.50 75 GLY A CA 1
ATOM 591 C C . GLY A 1 75 ? 14.514 14.966 -28.341 1.00 72.50 75 GLY A C 1
ATOM 592 O O . GLY A 1 75 ? 14.935 15.738 -29.200 1.00 72.50 75 GLY A O 1
ATOM 593 N N . ASN A 1 76 ? 14.033 13.756 -28.642 1.00 71.38 76 ASN A N 1
ATOM 594 C CA . ASN A 1 76 ? 13.949 13.237 -30.008 1.00 71.38 76 ASN A CA 1
ATOM 595 C C . ASN A 1 76 ? 12.954 14.035 -30.872 1.00 71.38 76 ASN A C 1
ATOM 597 O O . ASN A 1 76 ? 13.251 14.354 -32.020 1.00 71.38 76 ASN A O 1
ATOM 601 N N . LEU A 1 77 ? 11.794 14.412 -30.319 1.00 70.56 77 LEU A N 1
ATOM 602 C CA . LEU A 1 77 ? 10.813 15.257 -31.010 1.00 70.56 77 LEU A CA 1
ATOM 603 C C . LEU A 1 77 ? 11.378 16.647 -31.326 1.00 70.56 77 LEU A C 1
ATOM 605 O O . LEU A 1 77 ? 11.215 17.122 -32.445 1.00 70.56 77 LEU A O 1
ATOM 609 N N . TRP A 1 78 ? 12.077 17.282 -30.382 1.00 69.19 78 TRP A N 1
ATOM 610 C CA . TRP A 1 78 ? 12.719 18.580 -30.615 1.00 69.19 78 TRP A CA 1
ATOM 611 C C . TRP A 1 78 ? 13.737 18.515 -31.760 1.00 69.19 78 TRP A C 1
ATOM 613 O O . TRP A 1 78 ? 13.714 19.363 -32.650 1.00 69.19 78 TRP A O 1
ATOM 623 N N . TYR A 1 79 ? 14.567 17.468 -31.778 1.00 63.91 79 TYR A N 1
ATOM 624 C CA . TYR A 1 79 ? 15.555 17.233 -32.833 1.00 63.91 79 TYR A CA 1
ATOM 625 C C . TYR A 1 79 ? 14.901 17.011 -34.210 1.00 63.91 79 TYR A C 1
ATOM 627 O O . TYR A 1 79 ? 15.350 17.560 -35.216 1.00 63.91 79 TYR A O 1
ATOM 635 N N . LEU A 1 80 ? 13.787 16.271 -34.246 1.00 61.78 80 LEU A N 1
ATOM 636 C CA . LEU A 1 80 ? 12.958 16.061 -35.439 1.00 61.78 80 LEU A CA 1
ATOM 637 C C . LEU A 1 80 ? 12.378 17.365 -36.009 1.00 61.78 80 LEU A C 1
ATOM 639 O O . LEU A 1 80 ? 12.319 17.519 -37.227 1.00 61.78 80 LEU A O 1
ATOM 643 N N . PHE A 1 81 ? 11.952 18.298 -35.153 1.00 64.81 81 PHE A N 1
ATOM 644 C CA . PHE A 1 81 ? 11.412 19.587 -35.595 1.00 64.81 81 PHE A CA 1
ATOM 645 C C . PHE A 1 81 ? 12.500 20.583 -36.017 1.00 64.81 81 PHE A C 1
ATOM 647 O O . PHE A 1 81 ? 12.247 21.393 -36.908 1.00 64.81 81 PHE A O 1
ATOM 654 N N . SER A 1 82 ? 13.696 20.533 -35.416 1.00 65.94 82 SER A N 1
ATOM 655 C CA . SER A 1 82 ? 14.792 21.457 -35.744 1.00 65.94 82 SER A CA 1
ATOM 656 C C . SER A 1 82 ? 15.572 21.081 -37.008 1.00 65.94 82 SER A C 1
ATOM 658 O O . SER A 1 82 ? 16.061 21.974 -37.689 1.00 65.94 82 SER A O 1
ATOM 660 N N . ASP A 1 83 ? 15.680 19.787 -37.333 1.00 62.34 83 ASP A N 1
ATOM 661 C CA . ASP A 1 83 ? 16.521 19.267 -38.426 1.00 62.34 83 ASP A CA 1
ATOM 662 C C . ASP A 1 83 ? 15.715 18.361 -39.385 1.00 62.34 83 ASP A C 1
ATOM 664 O O . ASP A 1 83 ? 16.017 17.185 -39.609 1.00 62.34 83 ASP A O 1
ATOM 668 N N . TYR A 1 84 ? 14.671 18.925 -40.004 1.00 55.00 84 TYR A N 1
ATOM 669 C CA . TYR A 1 84 ? 13.756 18.222 -40.928 1.00 55.00 84 TYR A CA 1
ATOM 670 C C . TYR A 1 84 ? 14.456 17.564 -42.143 1.00 55.00 84 TYR A C 1
ATOM 672 O O . TYR A 1 84 ? 13.873 16.727 -42.829 1.00 55.00 84 TYR A O 1
ATOM 680 N N . SER A 1 85 ? 15.716 17.921 -42.421 1.00 56.00 85 SER A N 1
ATOM 681 C CA . SER A 1 85 ? 16.516 17.445 -43.558 1.00 56.00 85 SER A CA 1
ATOM 682 C C . SER A 1 85 ? 17.404 16.224 -43.259 1.00 56.00 85 SER A C 1
ATOM 684 O O . SER A 1 85 ? 17.999 15.677 -44.188 1.00 56.00 85 SER A O 1
ATOM 686 N N . ARG A 1 86 ? 17.495 15.756 -42.001 1.00 55.38 86 ARG A N 1
ATOM 687 C CA . ARG A 1 86 ? 18.385 14.648 -41.575 1.00 55.38 86 ARG A CA 1
ATOM 688 C C . ARG A 1 86 ? 17.635 13.454 -40.974 1.00 55.38 86 ARG A C 1
ATOM 690 O O . ARG A 1 86 ? 18.054 12.869 -39.979 1.00 55.38 86 ARG A O 1
ATOM 697 N N . LEU A 1 87 ? 16.540 13.043 -41.612 1.00 55.38 87 LEU A N 1
ATOM 698 C CA . LEU A 1 87 ? 15.678 11.931 -41.177 1.00 55.38 87 LEU A CA 1
ATOM 699 C C . LEU A 1 87 ? 16.319 10.520 -41.224 1.00 55.38 87 LEU A C 1
ATOM 701 O O . LEU A 1 87 ? 15.612 9.517 -41.133 1.00 55.38 87 LEU A O 1
ATOM 705 N N . SER A 1 88 ? 17.637 10.398 -41.377 1.00 56.09 88 SER A N 1
ATOM 706 C CA . SER A 1 88 ? 18.331 9.120 -41.547 1.00 56.09 88 SER A CA 1
ATOM 707 C C . SER A 1 88 ? 19.100 8.732 -40.285 1.00 56.09 88 SER A C 1
ATOM 709 O O . SER A 1 88 ? 20.082 9.403 -39.992 1.00 56.09 88 SER A O 1
ATOM 711 N N . THR A 1 89 ? 18.668 7.635 -39.633 1.00 52.41 89 THR A N 1
ATOM 712 C CA . THR A 1 89 ? 19.317 6.748 -38.619 1.00 52.41 89 THR A CA 1
ATOM 713 C C . THR A 1 89 ? 19.364 7.086 -37.104 1.00 52.41 89 THR A C 1
ATOM 715 O O . THR A 1 89 ? 19.069 6.175 -36.325 1.00 52.41 89 THR A O 1
ATOM 718 N N . PRO A 1 90 ? 19.657 8.300 -36.593 1.00 54.75 90 PRO A N 1
ATOM 719 C CA . PRO A 1 90 ? 19.647 8.584 -35.150 1.00 54.75 90 PRO A CA 1
ATOM 720 C C . PRO A 1 90 ? 18.263 8.452 -34.503 1.00 54.75 90 PRO A C 1
ATOM 722 O O . PRO A 1 90 ? 18.142 7.929 -33.395 1.00 54.75 90 PRO A O 1
ATOM 725 N N . ASN A 1 91 ? 17.204 8.850 -35.215 1.00 61.41 91 ASN A N 1
ATOM 726 C CA . ASN A 1 91 ? 15.837 8.887 -34.678 1.00 61.41 91 ASN A CA 1
ATOM 727 C C . ASN A 1 91 ? 15.288 7.498 -34.325 1.00 61.41 91 ASN A C 1
ATOM 729 O O . ASN A 1 91 ? 14.497 7.363 -33.386 1.00 61.41 91 ASN A O 1
ATOM 733 N N . SER A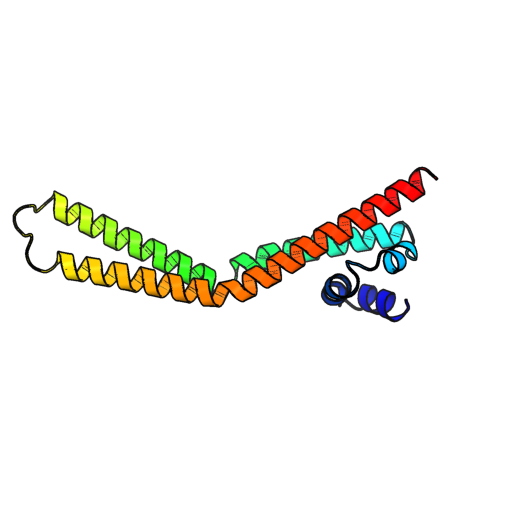 1 92 ? 15.719 6.446 -35.033 1.00 64.12 92 SER A N 1
ATOM 734 C CA . SER A 1 92 ? 15.336 5.077 -34.686 1.00 64.12 92 SER A CA 1
ATOM 735 C C . SER A 1 92 ? 15.988 4.629 -33.381 1.00 64.12 92 SER A C 1
ATOM 737 O O . SER A 1 92 ? 15.313 4.025 -32.556 1.00 64.12 92 SER A O 1
ATOM 739 N N . ILE A 1 93 ? 17.258 4.974 -33.138 1.00 75.19 93 ILE A N 1
ATOM 740 C CA . ILE A 1 93 ? 17.985 4.563 -31.924 1.00 75.19 93 ILE A CA 1
ATOM 741 C C . ILE A 1 93 ? 17.351 5.189 -30.676 1.00 75.19 93 ILE A C 1
ATOM 743 O O . ILE A 1 93 ? 17.066 4.471 -29.720 1.00 75.19 93 ILE A O 1
ATOM 747 N N . PHE A 1 94 ? 17.045 6.490 -30.693 1.00 73.69 94 PHE A N 1
ATOM 748 C CA . PHE A 1 94 ? 16.361 7.146 -29.568 1.00 73.69 94 PHE A CA 1
ATOM 749 C C . PHE A 1 94 ? 14.958 6.582 -29.322 1.00 73.69 94 PHE A C 1
ATOM 751 O O . PHE A 1 94 ? 14.557 6.404 -28.171 1.00 73.69 94 PHE A O 1
ATOM 758 N N . SER A 1 95 ? 14.239 6.225 -30.389 1.00 74.19 95 SER A N 1
ATOM 759 C CA . SER A 1 95 ? 12.934 5.563 -30.281 1.00 74.19 95 SER A CA 1
ATOM 760 C C . SER A 1 95 ? 13.050 4.162 -29.666 1.00 74.19 95 SER A C 1
ATOM 762 O O . SER A 1 95 ? 12.252 3.811 -28.797 1.00 74.19 95 SER A O 1
ATOM 764 N N . TYR A 1 96 ? 14.071 3.382 -30.041 1.00 80.25 96 TYR A N 1
ATOM 765 C CA . TYR A 1 96 ? 14.350 2.074 -29.436 1.00 80.25 96 TYR A CA 1
ATOM 766 C C . TYR A 1 96 ? 14.763 2.188 -27.964 1.00 80.25 96 TYR A C 1
ATOM 768 O O . TYR A 1 96 ? 14.299 1.398 -27.144 1.00 80.25 96 TYR A O 1
ATOM 776 N N . ILE A 1 97 ? 15.575 3.188 -27.600 1.00 82.94 97 ILE A N 1
ATOM 777 C CA . ILE A 1 97 ? 15.964 3.449 -26.205 1.00 82.94 97 ILE A CA 1
ATOM 778 C C . ILE A 1 97 ? 14.735 3.820 -25.366 1.00 82.94 97 ILE A C 1
ATOM 780 O O . ILE A 1 97 ? 14.531 3.250 -24.294 1.00 82.94 97 ILE A O 1
ATOM 784 N N . ALA A 1 98 ? 13.881 4.723 -25.860 1.00 82.25 98 ALA A N 1
ATOM 785 C CA . ALA A 1 98 ? 12.638 5.082 -25.181 1.00 82.25 98 ALA A CA 1
ATOM 786 C C . ALA A 1 98 ? 11.705 3.868 -25.023 1.00 82.25 98 ALA A C 1
ATOM 788 O O . ALA A 1 98 ? 11.173 3.637 -23.937 1.00 82.25 98 ALA A O 1
ATOM 789 N N . GLY A 1 99 ? 11.564 3.043 -26.067 1.00 82.94 99 GLY A N 1
ATOM 790 C CA . GLY A 1 99 ? 10.804 1.792 -26.009 1.00 82.94 99 GLY A CA 1
ATOM 791 C C . GLY A 1 99 ? 11.355 0.805 -24.974 1.00 82.94 99 GLY A C 1
ATOM 792 O O . GLY A 1 99 ? 10.590 0.237 -24.195 1.00 82.94 99 GLY A O 1
ATOM 793 N N . GLY A 1 100 ? 12.680 0.651 -24.901 1.00 87.00 100 GLY A N 1
ATOM 794 C CA . GLY A 1 100 ? 13.350 -0.178 -23.897 1.00 87.00 100 GLY A CA 1
ATOM 795 C C . GLY A 1 100 ? 13.121 0.313 -22.464 1.00 87.00 100 GLY A C 1
ATOM 796 O O . GLY A 1 100 ? 12.843 -0.490 -21.575 1.00 87.00 100 GLY A O 1
ATOM 797 N N . LEU A 1 101 ? 13.155 1.629 -22.239 1.00 86.50 101 LEU A N 1
ATOM 798 C CA . LEU A 1 101 ? 12.864 2.233 -20.934 1.00 86.50 101 LEU A CA 1
ATOM 799 C C . LEU A 1 101 ? 11.398 2.045 -20.515 1.00 86.50 101 LEU A C 1
ATOM 801 O O . LEU A 1 101 ? 11.126 1.782 -19.343 1.00 86.50 101 LEU A O 1
ATOM 805 N N . LEU A 1 102 ? 10.454 2.120 -21.458 1.00 87.19 102 LEU A N 1
ATOM 806 C CA . LEU A 1 102 ? 9.039 1.834 -21.191 1.00 87.19 102 LEU A CA 1
ATOM 807 C C . LEU A 1 102 ? 8.806 0.354 -20.861 1.00 87.19 102 LEU A C 1
ATOM 809 O O . LEU A 1 102 ? 8.063 0.048 -19.930 1.00 87.19 102 LEU A O 1
ATOM 813 N N . LEU A 1 103 ? 9.475 -0.561 -21.567 1.00 89.00 103 LEU A N 1
ATOM 814 C CA . LEU 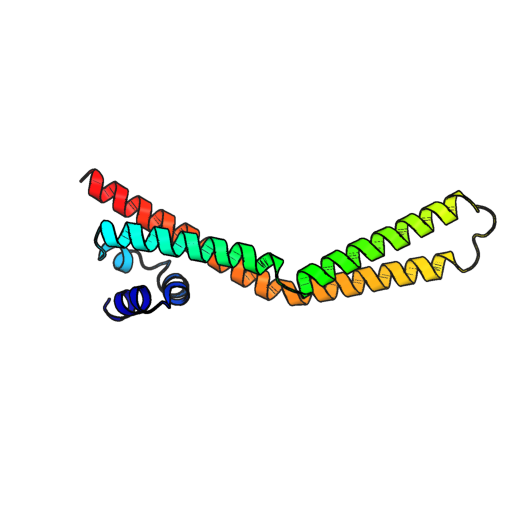A 1 103 ? 9.449 -1.995 -21.257 1.00 89.00 103 LEU A CA 1
ATOM 815 C C . LEU A 1 103 ? 10.029 -2.290 -19.868 1.00 89.00 103 LEU A C 1
ATOM 817 O O . LEU A 1 103 ? 9.425 -3.034 -19.095 1.00 89.00 103 LEU A O 1
ATOM 821 N N . ALA A 1 104 ? 11.156 -1.668 -19.516 1.00 85.69 104 ALA A N 1
ATOM 822 C CA . ALA A 1 104 ? 11.744 -1.781 -18.184 1.00 85.69 104 ALA A CA 1
ATOM 823 C C . ALA A 1 104 ? 10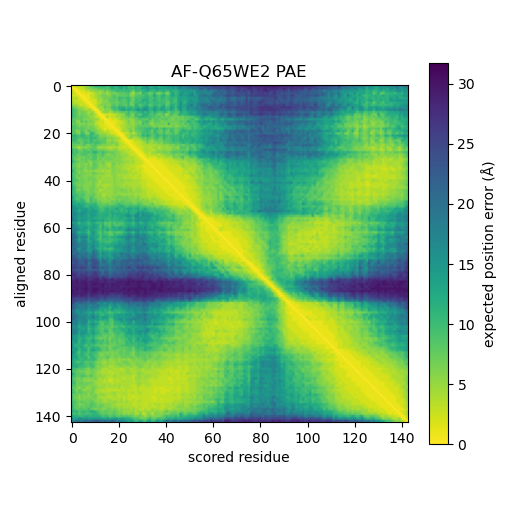.798 -1.237 -17.099 1.00 85.69 104 ALA A C 1
ATOM 825 O O . ALA A 1 104 ? 10.594 -1.888 -16.074 1.00 85.69 104 ALA A O 1
ATOM 826 N N . SER A 1 105 ? 10.148 -0.097 -17.354 1.00 88.44 105 SER A N 1
ATOM 827 C CA . SER A 1 105 ? 9.137 0.470 -16.455 1.00 88.44 105 SER A CA 1
ATOM 828 C C . SER A 1 105 ? 7.954 -0.479 -16.240 1.00 88.44 105 SER A C 1
ATOM 830 O O . SER A 1 105 ? 7.563 -0.741 -15.099 1.00 88.44 105 SER A O 1
ATOM 832 N N . LEU A 1 106 ? 7.428 -1.065 -17.320 1.00 86.81 106 LEU A N 1
ATOM 833 C CA . LEU A 1 106 ? 6.357 -2.062 -17.270 1.00 86.81 106 L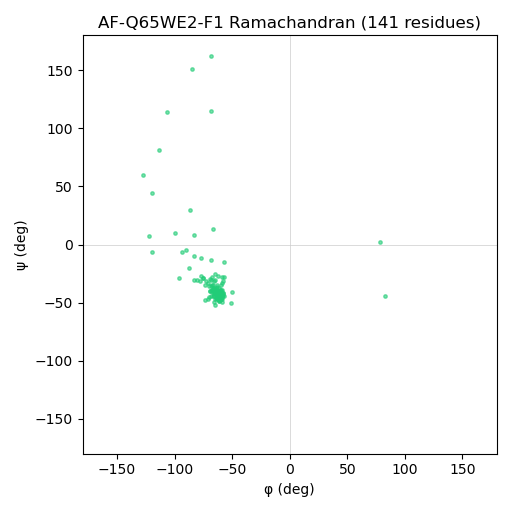EU A CA 1
ATOM 834 C C . LEU A 1 106 ? 6.744 -3.280 -16.428 1.00 86.81 106 LEU A C 1
ATOM 836 O O . LEU A 1 106 ? 5.945 -3.724 -15.605 1.00 86.81 106 LEU A O 1
ATOM 840 N N . LEU A 1 107 ? 7.967 -3.790 -16.583 1.00 88.12 107 LEU A N 1
ATOM 841 C CA . LEU A 1 107 ? 8.469 -4.907 -15.781 1.00 88.12 107 LEU A CA 1
ATOM 842 C C . LEU A 1 107 ? 8.560 -4.537 -14.296 1.00 88.12 107 LEU A C 1
ATOM 844 O O . LEU A 1 107 ? 8.075 -5.284 -13.446 1.00 88.12 107 LEU A O 1
ATOM 848 N N . CYS A 1 108 ? 9.108 -3.366 -13.965 1.00 86.38 108 CYS A N 1
ATOM 849 C CA . CYS A 1 108 ? 9.162 -2.881 -12.586 1.00 86.38 108 CYS A CA 1
ATOM 850 C C . CYS A 1 108 ? 7.760 -2.761 -11.963 1.00 86.38 108 CYS A C 1
ATOM 852 O O . CYS A 1 108 ? 7.530 -3.225 -10.843 1.00 86.38 108 CYS A O 1
ATOM 854 N N . LEU A 1 109 ? 6.796 -2.205 -12.700 1.00 83.75 109 LEU A N 1
ATOM 855 C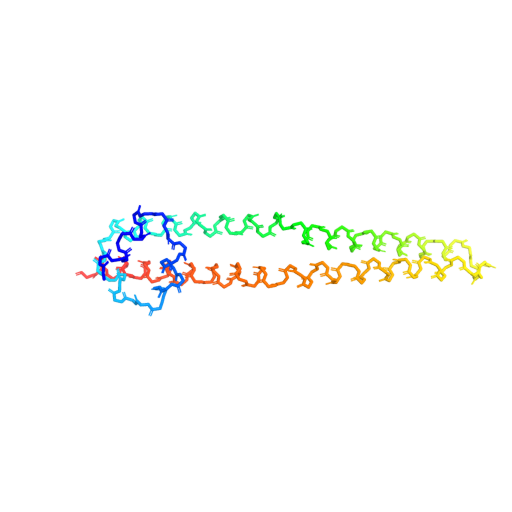 CA . LEU A 1 109 ? 5.407 -2.098 -12.250 1.00 83.75 109 LEU A CA 1
ATOM 856 C C . LEU A 1 109 ? 4.735 -3.468 -12.107 1.00 83.75 109 LEU A C 1
ATOM 858 O O . LEU A 1 109 ? 3.989 -3.679 -11.151 1.00 83.75 109 LEU A O 1
ATOM 862 N N . TYR A 1 110 ? 5.031 -4.412 -13.001 1.00 85.06 110 TYR A N 1
ATOM 863 C CA . TYR A 1 110 ? 4.527 -5.781 -12.928 1.00 85.06 110 TYR A CA 1
ATOM 864 C C . TYR A 1 110 ? 4.994 -6.489 -11.649 1.00 85.06 110 TYR A C 1
ATOM 866 O O . TYR A 1 110 ? 4.175 -7.075 -10.943 1.00 85.06 110 TYR A O 1
ATOM 874 N N . PHE A 1 111 ? 6.273 -6.368 -11.279 1.00 83.12 111 PHE A N 1
ATOM 875 C CA . PHE A 1 111 ? 6.783 -6.922 -10.016 1.00 83.12 111 PHE A CA 1
ATOM 876 C C . PHE A 1 111 ? 6.241 -6.196 -8.777 1.00 83.12 111 PHE A C 1
ATOM 878 O O . PHE A 1 111 ? 6.045 -6.817 -7.730 1.00 83.12 111 PHE A O 1
ATOM 885 N N . ALA A 1 112 ? 5.949 -4.898 -8.880 1.00 83.19 112 ALA A N 1
ATOM 886 C CA . ALA A 1 112 ? 5.345 -4.134 -7.792 1.00 83.19 112 ALA A CA 1
ATOM 887 C C . ALA A 1 112 ? 3.844 -4.434 -7.597 1.00 83.19 112 ALA A C 1
ATOM 889 O O . ALA A 1 112 ? 3.329 -4.328 -6.478 1.00 83.19 112 ALA A O 1
ATOM 890 N N . ALA A 1 113 ? 3.130 -4.823 -8.659 1.00 81.00 113 ALA A N 1
ATOM 891 C CA . ALA A 1 113 ? 1.674 -4.964 -8.661 1.00 81.00 113 ALA A CA 1
ATOM 892 C C . ALA A 1 113 ? 1.127 -5.941 -7.597 1.00 81.00 113 ALA A C 1
ATOM 894 O O . ALA A 1 113 ? 0.186 -5.561 -6.892 1.00 81.00 113 ALA A O 1
ATOM 895 N N . PRO A 1 114 ? 1.695 -7.147 -7.378 1.00 84.12 114 PRO A N 1
ATOM 896 C CA . PRO A 1 114 ? 1.229 -8.055 -6.329 1.00 84.12 114 PRO A CA 1
ATOM 897 C C . PRO A 1 114 ? 1.346 -7.463 -4.921 1.00 84.12 114 PRO A C 1
ATOM 899 O O . PRO A 1 114 ? 0.480 -7.686 -4.072 1.00 84.12 114 PRO A O 1
ATOM 902 N N . GLN A 1 115 ? 2.411 -6.706 -4.649 1.00 80.06 115 GLN A N 1
ATOM 903 C CA . GLN A 1 115 ? 2.614 -6.072 -3.348 1.00 80.06 115 GLN A CA 1
ATOM 904 C C . GLN A 1 115 ? 1.624 -4.924 -3.134 1.00 80.06 115 GLN A C 1
ATOM 906 O O . GLN A 1 115 ? 0.937 -4.901 -2.115 1.00 80.06 115 GLN A O 1
ATOM 911 N N . ILE A 1 116 ? 1.467 -4.047 -4.129 1.00 78.81 116 ILE A N 1
ATOM 912 C CA . ILE A 1 116 ? 0.493 -2.946 -4.088 1.00 78.81 116 ILE A CA 1
ATOM 913 C C . ILE A 1 116 ? -0.934 -3.487 -3.925 1.00 78.81 116 ILE A C 1
ATOM 915 O O . ILE A 1 116 ? -1.735 -2.924 -3.179 1.00 78.81 116 ILE A O 1
ATOM 919 N N . ARG A 1 117 ? -1.262 -4.601 -4.593 1.00 82.56 117 ARG A N 1
ATOM 920 C CA . ARG A 1 117 ? -2.574 -5.252 -4.479 1.00 82.56 117 ARG A CA 1
ATOM 921 C C . ARG A 1 117 ? -2.833 -5.751 -3.060 1.00 82.56 117 ARG A C 1
ATOM 923 O O . ARG A 1 117 ? -3.918 -5.520 -2.534 1.00 82.56 117 ARG A O 1
ATOM 930 N N . ARG A 1 118 ? -1.843 -6.388 -2.425 1.00 80.81 118 ARG A N 1
ATOM 931 C CA . ARG A 1 118 ? -1.941 -6.833 -1.024 1.00 80.81 118 ARG A CA 1
ATOM 932 C C . ARG A 1 118 ? -2.112 -5.661 -0.062 1.00 80.81 118 ARG A C 1
ATOM 934 O O . ARG A 1 118 ? -2.960 -5.730 0.821 1.00 80.81 118 ARG A O 1
ATOM 941 N N . GLU A 1 119 ? -1.363 -4.578 -0.257 1.00 79.00 119 GLU A N 1
ATOM 942 C CA . GLU A 1 119 ? -1.500 -3.362 0.553 1.00 79.00 119 GLU A CA 1
ATOM 943 C C . GLU A 1 119 ? -2.886 -2.726 0.400 1.00 79.00 119 GLU A C 1
ATOM 945 O O . GLU A 1 119 ? -3.486 -2.337 1.399 1.00 79.00 119 GLU A O 1
ATOM 950 N N . LYS A 1 120 ? -3.434 -2.680 -0.823 1.00 82.25 120 LYS A N 1
ATOM 951 C CA . LYS A 1 120 ? -4.795 -2.184 -1.067 1.00 82.25 120 LYS A CA 1
ATOM 952 C C . LYS A 1 120 ? -5.845 -3.030 -0.343 1.00 82.25 120 LYS A C 1
ATOM 954 O O . LYS A 1 120 ? -6.656 -2.475 0.385 1.00 82.25 120 LYS A O 1
ATOM 959 N N . ILE A 1 121 ? -5.778 -4.357 -0.476 1.00 85.12 121 ILE A N 1
ATOM 960 C CA . ILE A 1 121 ? -6.694 -5.280 0.218 1.00 85.12 121 ILE A CA 1
ATOM 961 C C . ILE A 1 121 ? -6.616 -5.082 1.736 1.00 85.12 121 ILE A C 1
ATOM 963 O O . ILE A 1 121 ? -7.638 -5.071 2.415 1.00 85.12 121 ILE A O 1
ATOM 967 N N . PHE A 1 122 ? -5.412 -4.900 2.280 1.00 83.25 122 PHE A N 1
ATOM 968 C CA . PHE A 1 122 ? -5.236 -4.631 3.704 1.00 83.25 122 PHE A CA 1
ATOM 969 C C . PHE A 1 122 ? -5.871 -3.297 4.128 1.00 83.25 122 PHE A C 1
ATOM 971 O O . PHE A 1 122 ? -6.534 -3.242 5.158 1.00 83.25 122 PHE A O 1
ATOM 978 N N . ILE A 1 123 ? -5.713 -2.234 3.333 1.00 82.69 123 ILE A N 1
ATOM 979 C CA . ILE A 1 123 ? -6.340 -0.929 3.596 1.00 82.69 123 ILE A CA 1
ATOM 980 C C . ILE A 1 123 ? -7.870 -1.031 3.560 1.00 82.69 123 ILE A C 1
ATOM 982 O O . ILE A 1 123 ? -8.523 -0.487 4.449 1.00 82.69 123 ILE A O 1
ATOM 986 N N . ASP A 1 124 ? -8.432 -1.754 2.591 1.00 85.75 124 ASP A N 1
ATOM 987 C CA . ASP A 1 124 ? -9.881 -1.954 2.489 1.00 85.75 124 ASP A CA 1
ATOM 988 C C . ASP A 1 124 ? -10.418 -2.711 3.717 1.00 85.75 124 ASP A C 1
ATOM 990 O O . ASP A 1 124 ? -11.406 -2.296 4.322 1.00 85.75 124 ASP A O 1
ATOM 994 N N . ARG A 1 125 ? -9.707 -3.752 4.174 1.00 83.88 125 ARG A N 1
ATOM 995 C CA . ARG A 1 125 ? -10.043 -4.472 5.417 1.00 83.88 125 ARG A CA 1
ATOM 996 C C . ARG A 1 125 ? -9.949 -3.582 6.656 1.00 83.88 125 ARG A C 1
ATOM 998 O O . ARG A 1 125 ? -10.808 -3.668 7.526 1.00 83.88 125 ARG A O 1
ATOM 1005 N N . CYS A 1 126 ? -8.938 -2.716 6.740 1.00 82.81 126 CYS A N 1
ATOM 1006 C CA . CYS A 1 126 ? -8.824 -1.734 7.821 1.00 82.81 126 CYS A CA 1
ATOM 1007 C C . CYS A 1 126 ? -10.030 -0.789 7.861 1.00 82.81 126 CYS A C 1
ATOM 1009 O O . CYS A 1 126 ? -10.517 -0.494 8.946 1.00 82.81 126 CYS A O 1
ATOM 1011 N N . ASN A 1 127 ? -10.499 -0.306 6.704 1.00 86.12 127 ASN A N 1
ATOM 1012 C CA . ASN A 1 127 ? -11.671 0.570 6.642 1.00 86.12 127 ASN A CA 1
ATOM 1013 C C . ASN A 1 127 ? -12.920 -0.164 7.127 1.00 86.12 127 ASN A C 1
ATOM 1015 O O . ASN A 1 127 ? -13.604 0.338 8.006 1.00 86.12 127 ASN A O 1
ATOM 1019 N N . HIS A 1 128 ? -13.130 -1.395 6.662 1.00 85.25 128 HIS A N 1
ATOM 1020 C CA . HIS A 1 128 ? -14.271 -2.199 7.087 1.00 85.25 128 HIS A CA 1
ATOM 1021 C C . HIS A 1 128 ? -14.300 -2.443 8.604 1.00 85.25 128 HIS A C 1
ATOM 1023 O O . HIS A 1 128 ? -15.339 -2.305 9.239 1.00 85.25 128 HIS A O 1
ATOM 1029 N N . VAL A 1 129 ? -13.147 -2.748 9.211 1.00 83.31 129 VAL A N 1
ATOM 1030 C CA . VAL A 1 129 ? -13.043 -2.907 10.671 1.00 83.31 129 VAL A CA 1
ATOM 1031 C C . VAL A 1 129 ? -13.342 -1.597 11.403 1.00 83.31 129 VAL A C 1
ATOM 1033 O O . VAL A 1 129 ? -13.996 -1.626 12.443 1.00 83.31 129 VAL A O 1
ATOM 1036 N N . ILE A 1 130 ? -12.881 -0.453 10.881 1.00 85.31 130 ILE A N 1
ATOM 1037 C CA . ILE A 1 130 ? -13.191 0.861 11.463 1.00 85.31 130 ILE A CA 1
ATOM 1038 C C . ILE A 1 130 ? -14.699 1.109 11.418 1.00 85.31 130 ILE A C 1
ATOM 1040 O O . ILE A 1 130 ? -15.255 1.464 12.451 1.00 85.31 130 ILE A O 1
ATOM 1044 N N . ASP A 1 131 ? -15.346 0.854 10.280 1.00 87.00 131 ASP A N 1
ATOM 1045 C CA . ASP A 1 131 ? -16.786 1.059 10.108 1.00 87.00 131 ASP A CA 1
ATOM 1046 C C . ASP A 1 131 ? -17.593 0.192 11.090 1.00 87.00 131 ASP A C 1
ATOM 1048 O O . AS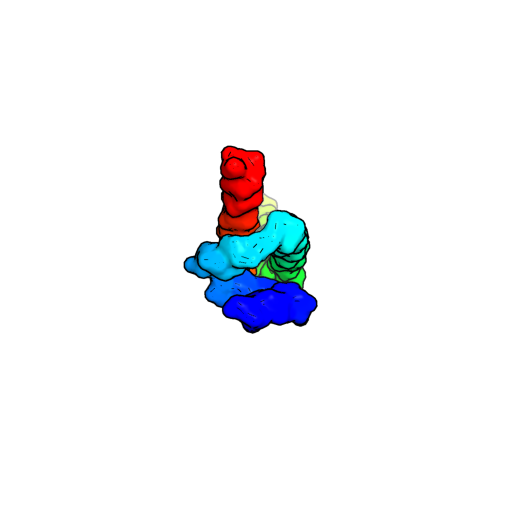P A 1 131 ? -18.469 0.708 11.780 1.00 87.00 131 ASP A O 1
ATOM 1052 N N . ILE A 1 132 ? -17.240 -1.094 11.242 1.00 86.38 132 ILE A N 1
ATOM 1053 C CA . ILE A 1 132 ? -17.866 -1.994 12.229 1.00 86.38 132 ILE A CA 1
ATOM 1054 C C . ILE A 1 132 ? -17.676 -1.458 13.653 1.00 86.38 132 ILE A C 1
ATOM 1056 O O . ILE A 1 132 ? -18.623 -1.408 14.435 1.00 86.38 132 ILE A O 1
ATOM 1060 N N . CYS A 1 133 ? -16.457 -1.049 14.018 1.00 82.75 133 CYS A N 1
ATOM 1061 C CA . CYS A 1 133 ? -16.196 -0.531 15.362 1.00 82.75 133 CYS A CA 1
ATOM 1062 C C . CYS A 1 133 ? -16.960 0.774 15.630 1.00 82.75 133 CYS A C 1
ATOM 1064 O O . CYS A 1 133 ? -17.459 0.968 16.737 1.00 82.75 133 CYS A O 1
ATOM 1066 N N . GLU A 1 134 ? -17.044 1.666 14.641 1.00 86.62 134 GLU A N 1
ATOM 1067 C CA . GLU A 1 134 ? -17.772 2.934 14.743 1.00 86.62 134 GLU A CA 1
ATOM 1068 C C . GLU A 1 134 ? -19.289 2.695 14.854 1.00 86.62 134 GLU A C 1
ATOM 1070 O O . GLU A 1 134 ? -19.930 3.326 15.696 1.00 86.62 134 GLU A O 1
ATOM 1075 N N . GLN A 1 135 ? -19.845 1.724 14.117 1.00 86.31 135 GLN A N 1
ATOM 1076 C CA . GLN A 1 135 ? -21.241 1.288 14.259 1.00 86.31 135 GLN A CA 1
ATOM 1077 C C . GLN A 1 135 ? -21.534 0.734 15.659 1.00 86.31 135 GLN A C 1
ATOM 1079 O O . GLN A 1 135 ? -22.462 1.203 16.313 1.00 86.31 135 GLN A O 1
ATOM 1084 N N . LEU A 1 136 ? -20.700 -0.175 16.174 1.00 83.62 136 LEU A N 1
ATOM 1085 C CA . LEU A 1 136 ? -20.877 -0.759 17.512 1.00 83.62 136 LEU A CA 1
ATOM 1086 C C . LEU A 1 136 ? -20.766 0.276 18.641 1.00 83.62 136 LEU A C 1
ATOM 1088 O O . LEU A 1 136 ? -21.437 0.166 19.667 1.00 83.62 136 LEU A O 1
ATOM 1092 N N . ILE A 1 137 ? -19.901 1.283 18.485 1.00 85.19 137 ILE A N 1
ATOM 1093 C CA . ILE A 1 137 ? -19.818 2.399 19.437 1.00 85.19 137 ILE A CA 1
ATOM 1094 C C . ILE A 1 137 ? -21.085 3.254 19.375 1.00 85.19 137 ILE A C 1
ATOM 1096 O O . ILE A 1 137 ? -21.535 3.724 20.419 1.00 85.19 137 ILE A O 1
ATOM 1100 N N . HIS A 1 138 ? -21.630 3.481 18.176 1.00 86.00 138 HIS A N 1
ATOM 1101 C CA . HIS A 1 138 ? -22.861 4.240 17.995 1.00 86.00 138 HIS A CA 1
ATOM 1102 C C . HIS A 1 138 ? -24.048 3.515 18.636 1.00 86.00 138 HIS A C 1
ATOM 1104 O O . HIS A 1 138 ? -24.713 4.112 19.472 1.00 86.00 138 HIS A O 1
ATOM 1110 N N . GLU A 1 139 ? -24.271 2.235 18.327 1.00 85.06 139 GLU A N 1
ATOM 1111 C CA . GLU A 1 139 ? -25.348 1.421 18.920 1.00 85.06 139 GLU A CA 1
ATOM 1112 C C . GLU A 1 139 ? -25.325 1.495 20.455 1.00 85.06 139 GLU A C 1
ATOM 1114 O O . GLU A 1 139 ? -26.282 1.944 21.073 1.00 85.06 139 GLU A O 1
ATOM 1119 N N . ARG A 1 140 ? -24.166 1.263 21.080 1.00 82.19 140 ARG A N 1
ATOM 1120 C CA . ARG A 1 140 ? -24.016 1.313 22.548 1.00 82.19 140 ARG A CA 1
ATOM 1121 C C . ARG A 1 140 ? -24.152 2.690 23.194 1.00 82.19 140 ARG A C 1
ATOM 1123 O O . ARG A 1 140 ? -24.150 2.784 24.418 1.00 82.19 140 ARG A O 1
ATOM 1130 N N . LYS A 1 141 ? -24.121 3.767 22.411 1.00 76.69 141 LYS A N 1
ATOM 1131 C CA . LYS A 1 141 ? -24.324 5.131 22.918 1.00 76.69 141 LYS A CA 1
ATOM 1132 C C . LYS A 1 141 ? -25.800 5.520 22.949 1.00 76.69 141 LYS A C 1
ATOM 1134 O O . LYS A 1 141 ? -26.123 6.497 23.623 1.00 76.69 141 LYS A O 1
ATOM 1139 N N . TYR A 1 142 ? -26.629 4.829 22.170 1.00 71.56 142 TYR A N 1
ATOM 1140 C CA . TYR A 1 142 ? -28.039 5.150 21.958 1.00 71.56 142 TYR A CA 1
ATOM 1141 C C . TYR A 1 142 ? -28.998 4.027 22.392 1.00 71.56 142 TYR A C 1
ATOM 1143 O O . TYR A 1 142 ? -30.203 4.273 22.394 1.00 71.56 142 TYR A O 1
ATOM 1151 N N . ASP A 1 143 ? -28.475 2.862 22.787 1.00 56.59 143 ASP A N 1
ATOM 1152 C CA . ASP A 1 143 ? -29.140 1.865 23.643 1.00 56.59 143 ASP A CA 1
ATOM 1153 C C . ASP A 1 143 ? -29.071 2.260 25.130 1.00 56.59 143 ASP A C 1
ATOM 1155 O O . ASP A 1 143 ? -30.084 2.070 25.843 1.00 56.59 143 ASP A O 1
#

Sequence (143 aa):
MQQFLSAIHGGQFGQVINNYYAAPDCWQALSTNELHNAIKITKQKRQLAHRNKWKNPAVIGGMSCTLFAMVVWVGNLWYLFSDYSRLSTPNSIFSYIAGGLLLASLLCLYFAAPQIRREKIFIDRCNHVIDICEQLIHERKYD

pLDDT: mean 76.55, std 9.47, range [52.41, 89.0]

Mean predicted aligned error: 10.77 Å

Foldseek 3Di:
DVVLVCCLVVVVLLVSLVPCLPPLVVLLPDDLVVLVVNLVVLVVVLVVLVVVLVVQVLQVLLVVLLVVLVVLVVVLVVVCVVCVPCPPDPSVVSVVSSVVSNVSSVVSCVVSVVVVVVSVVSSVSSVSSNVSSVVSSVVVVVD

Radius of gyration: 24.92 Å; Cα contacts (8 Å, |Δi|>4): 98; chains: 1; bounding box: 49×37×69 Å